Protein AF-A0A2X3H7P5-F1 (afdb_monomer)

Sequence (54 aa):
MISEEEMKQVLMSRRTLAEKADTLITKANANGGEDNITVLLLERDKMRRGGRAS

InterPro domains:
  IPR036457 PPM-type phosphatase-like domain superfamily [G3DSA:3.60.40.10] (1-46)
  IPR036457 PPM-type phosphatase-like domain superfamily [SSF81606] (1-42)

Solvent-accessible 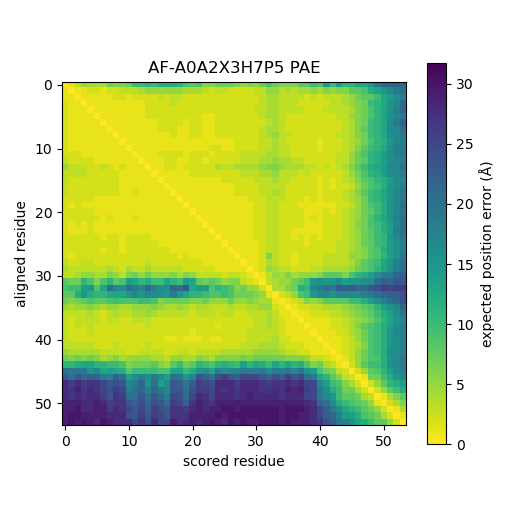surface area (backbone atoms only — not comparable to full-atom values): 3690 Å² total; per-residue (Å²): 85,72,53,72,66,60,50,48,56,49,71,72,40,96,63,54,72,66,59,38,50,53,51,51,52,52,48,27,45,74,45,70,50,86,65,92,85,84,87,89,88,85,82,82,81,77,73,68,96,74,82,88,80,136

Structure (mmCIF, N/CA/C/O backbone):
data_AF-A0A2X3H7P5-F1
#
_entry.id   AF-A0A2X3H7P5-F1
#
loop_
_atom_site.group_PDB
_atom_site.id
_atom_site.type_symbol
_atom_site.label_atom_id
_atom_site.label_alt_id
_atom_site.label_comp_id
_atom_site.l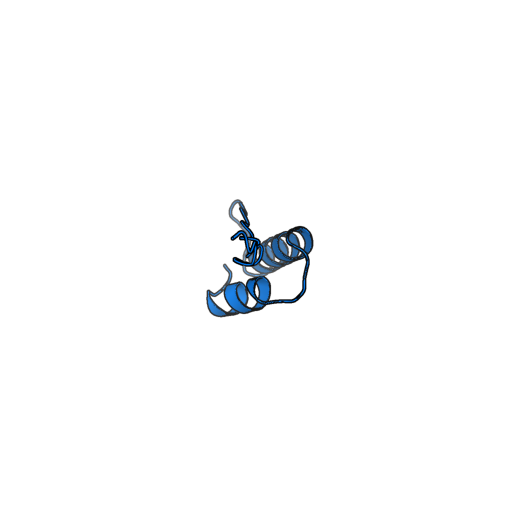abel_asym_id
_atom_site.label_entity_id
_atom_site.label_seq_id
_atom_site.pdbx_PDB_ins_code
_atom_site.Cartn_x
_atom_site.Cartn_y
_atom_site.Cartn_z
_atom_site.occupancy
_atom_site.B_iso_or_equiv
_atom_site.auth_seq_id
_atom_site.auth_comp_id
_atom_site.auth_asym_id
_atom_site.auth_atom_id
_atom_site.pdbx_PDB_model_num
ATOM 1 N N . MET A 1 1 ? -7.176 5.531 9.267 1.00 79.62 1 MET A N 1
ATOM 2 C CA . MET A 1 1 ? -5.745 5.886 9.066 1.00 79.62 1 MET A CA 1
ATOM 3 C C . MET A 1 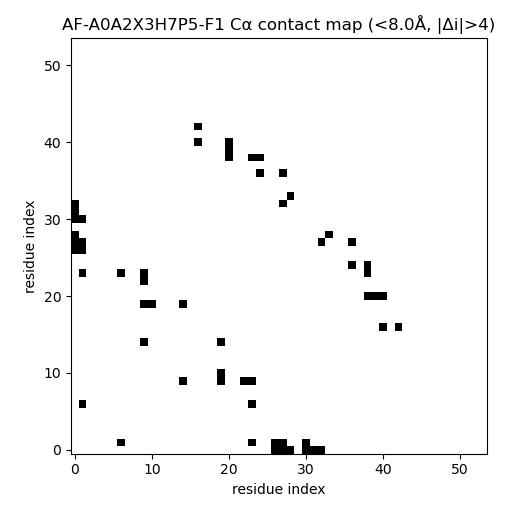1 ? -4.830 4.700 9.390 1.00 79.62 1 MET A C 1
ATOM 5 O O . MET A 1 1 ? -5.109 3.979 10.338 1.00 79.62 1 MET A O 1
ATOM 9 N N . ILE A 1 2 ? -3.767 4.467 8.612 1.00 89.88 2 ILE A N 1
ATOM 10 C CA . ILE A 1 2 ? -2.782 3.382 8.828 1.00 89.88 2 ILE A CA 1
ATOM 11 C C . ILE A 1 2 ? -1.534 3.952 9.502 1.00 89.88 2 ILE A C 1
ATOM 13 O O . ILE A 1 2 ? -1.103 5.047 9.142 1.00 89.88 2 ILE A O 1
ATOM 17 N N . SER A 1 3 ? -0.938 3.216 10.441 1.00 93.56 3 SER A N 1
ATOM 18 C CA . SER A 1 3 ? 0.338 3.612 11.052 1.00 93.56 3 SER A CA 1
ATOM 19 C C . SER A 1 3 ? 1.534 3.395 10.113 1.00 93.56 3 SER A C 1
ATOM 21 O O . SER A 1 3 ? 1.530 2.497 9.269 1.00 93.56 3 SER A O 1
ATOM 23 N N . GLU A 1 4 ? 2.608 4.171 10.276 1.00 95.56 4 GLU A N 1
ATOM 24 C CA . GLU A 1 4 ? 3.832 3.982 9.478 1.00 95.56 4 GLU A CA 1
ATOM 25 C C . GLU A 1 4 ? 4.404 2.565 9.594 1.00 95.56 4 GLU A C 1
ATOM 27 O O . GLU A 1 4 ? 4.876 2.001 8.607 1.00 95.56 4 GLU A O 1
ATOM 32 N N . GLU A 1 5 ? 4.337 1.968 10.783 1.00 96.75 5 GLU A N 1
ATOM 33 C CA . GLU A 1 5 ? 4.837 0.614 11.013 1.00 96.75 5 GLU A CA 1
ATOM 34 C C . GLU A 1 5 ? 4.027 -0.424 10.238 1.00 96.75 5 GLU A C 1
ATOM 36 O O . 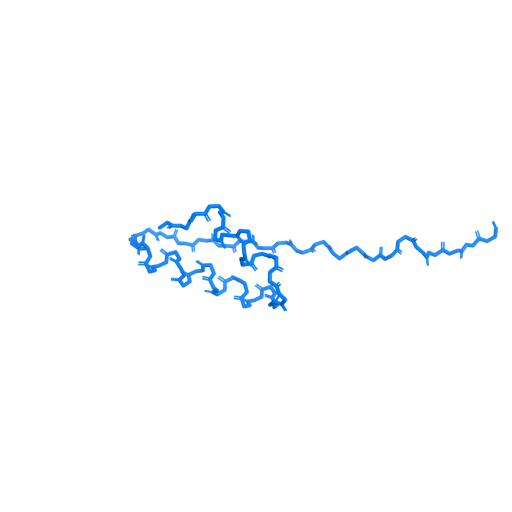GLU A 1 5 ? 4.602 -1.262 9.545 1.00 96.75 5 GLU A O 1
ATOM 41 N N . GLU A 1 6 ? 2.697 -0.334 10.246 1.00 95.06 6 GLU A N 1
ATOM 42 C CA . GLU A 1 6 ? 1.863 -1.203 9.414 1.00 95.06 6 GLU A CA 1
ATOM 43 C C . GLU A 1 6 ? 2.127 -1.002 7.921 1.00 95.06 6 GLU A C 1
ATOM 45 O O . GLU A 1 6 ? 2.185 -1.980 7.170 1.00 95.06 6 GLU A O 1
ATOM 50 N N . MET A 1 7 ? 2.330 0.244 7.484 1.00 96.06 7 MET A N 1
ATOM 51 C CA . MET A 1 7 ? 2.677 0.544 6.096 1.00 96.06 7 MET A CA 1
ATOM 52 C C . MET A 1 7 ? 4.010 -0.113 5.712 1.00 96.06 7 MET A C 1
ATOM 54 O O . MET A 1 7 ? 4.083 -0.785 4.682 1.00 96.06 7 MET A O 1
ATOM 58 N N . LYS A 1 8 ? 5.039 -0.018 6.566 1.00 96.94 8 LYS A N 1
ATOM 59 C CA . LYS A 1 8 ? 6.330 -0.701 6.371 1.00 96.94 8 LYS A CA 1
ATOM 60 C C . LYS A 1 8 ? 6.160 -2.216 6.277 1.00 96.94 8 LYS A C 1
ATOM 62 O O . LYS A 1 8 ? 6.727 -2.821 5.368 1.00 96.94 8 LYS A O 1
ATOM 67 N N . GLN A 1 9 ? 5.354 -2.829 7.147 1.00 97.12 9 GLN A N 1
ATOM 68 C CA . GLN A 1 9 ? 5.095 -4.275 7.096 1.00 97.12 9 GLN A CA 1
ATOM 69 C C . GLN A 1 9 ? 4.459 -4.702 5.764 1.00 97.12 9 GLN A C 1
ATOM 71 O O . GLN A 1 9 ? 4.829 -5.733 5.196 1.00 97.12 9 G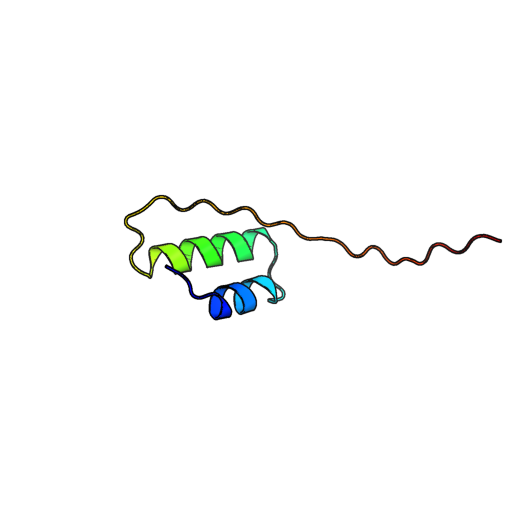LN A O 1
ATOM 76 N N . VAL A 1 10 ? 3.533 -3.905 5.221 1.00 96.81 10 VAL A N 1
ATOM 77 C CA . VAL A 1 10 ? 2.937 -4.177 3.904 1.00 96.81 10 VAL A CA 1
ATOM 78 C C . VAL A 1 10 ? 3.972 -4.004 2.789 1.00 96.81 10 VAL A C 1
ATOM 80 O O . VAL A 1 10 ? 4.130 -4.910 1.965 1.00 96.81 10 VAL A O 1
ATOM 83 N N . LEU A 1 11 ? 4.728 -2.902 2.784 1.00 96.00 11 LEU A N 1
ATOM 84 C CA . LEU A 1 11 ? 5.725 -2.602 1.749 1.00 96.00 11 LEU A CA 1
ATOM 85 C C . LEU A 1 11 ? 6.865 -3.632 1.696 1.00 96.00 11 LEU A C 1
ATOM 87 O O . LEU A 1 11 ? 7.290 -4.006 0.601 1.00 96.00 11 LEU A O 1
ATOM 91 N N . MET A 1 12 ? 7.313 -4.129 2.854 1.00 95.56 12 MET A N 1
ATOM 92 C CA . MET A 1 12 ? 8.387 -5.128 2.979 1.00 95.56 12 MET A CA 1
ATOM 93 C C . MET A 1 12 ? 7.913 -6.574 2.769 1.00 95.56 12 MET A C 1
ATOM 95 O O . MET A 1 12 ? 8.727 -7.497 2.730 1.00 95.56 12 MET A O 1
ATOM 99 N N . SER A 1 13 ? 6.605 -6.801 2.626 1.00 96.62 13 SER A N 1
ATOM 100 C CA . SER A 1 13 ? 6.077 -8.140 2.370 1.00 96.62 13 SER A CA 1
ATOM 101 C C . SER A 1 13 ? 6.422 -8.639 0.961 1.00 96.62 13 SER A C 1
ATOM 103 O O . SER A 1 13 ? 6.623 -7.856 0.030 1.00 96.62 13 SER A O 1
ATOM 105 N N . ARG A 1 14 ? 6.429 -9.967 0.784 1.00 95.44 14 ARG A N 1
ATOM 106 C CA . ARG A 1 14 ? 6.654 -10.644 -0.511 1.00 95.44 14 ARG A CA 1
ATOM 107 C C . ARG A 1 14 ? 5.464 -10.552 -1.484 1.00 95.44 14 ARG A C 1
ATOM 109 O O . ARG A 1 14 ? 5.442 -11.264 -2.480 1.00 95.44 14 ARG A O 1
ATOM 116 N N . ARG A 1 15 ? 4.474 -9.714 -1.174 1.00 95.94 15 ARG A N 1
ATOM 117 C CA . ARG A 1 15 ? 3.305 -9.452 -2.017 1.00 95.94 15 ARG A CA 1
ATOM 118 C C . ARG A 1 15 ? 3.706 -8.695 -3.280 1.00 95.94 15 ARG A C 1
ATOM 120 O O . ARG A 1 15 ? 4.669 -7.922 -3.270 1.00 95.94 15 ARG A O 1
ATOM 127 N N . THR A 1 16 ? 2.925 -8.865 -4.333 1.00 96.56 16 THR A N 1
ATOM 128 C CA . THR A 1 16 ? 2.986 -8.022 -5.529 1.00 96.56 16 THR A CA 1
ATOM 129 C C . THR A 1 16 ? 2.610 -6.572 -5.199 1.00 96.56 16 THR A C 1
ATOM 131 O O . THR A 1 16 ? 2.006 -6.289 -4.161 1.00 96.56 16 THR A O 1
ATOM 134 N N . LEU A 1 17 ? 2.942 -5.629 -6.086 1.00 96.81 17 LEU A N 1
ATOM 135 C CA . LEU A 1 17 ? 2.526 -4.230 -5.929 1.00 96.81 17 LEU A CA 1
ATOM 136 C C . LEU A 1 17 ? 1.001 -4.071 -5.844 1.00 96.81 17 LEU A C 1
ATOM 138 O O . LEU A 1 17 ? 0.527 -3.297 -5.017 1.00 96.81 17 LEU A O 1
ATOM 142 N N . ALA A 1 18 ? 0.245 -4.823 -6.649 1.00 96.75 18 ALA A N 1
ATOM 143 C CA . ALA A 1 18 ? -1.217 -4.781 -6.636 1.00 96.75 18 ALA A CA 1
ATOM 144 C C . ALA A 1 18 ? -1.777 -5.227 -5.275 1.00 96.75 18 ALA A C 1
ATOM 146 O O . ALA A 1 18 ? -2.501 -4.480 -4.625 1.00 96.75 18 ALA A O 1
ATOM 147 N N . GLU A 1 19 ? -1.330 -6.379 -4.770 1.00 98.00 19 GLU A N 1
ATOM 148 C CA . GLU A 1 19 ? -1.750 -6.884 -3.456 1.00 98.00 19 GLU A CA 1
ATOM 149 C C . GLU A 1 19 ? -1.358 -5.938 -2.309 1.00 98.00 19 GLU A C 1
ATOM 151 O O . GLU A 1 19 ? -2.080 -5.819 -1.314 1.00 98.00 19 GLU A O 1
ATOM 156 N N . LYS A 1 20 ? -0.209 -5.255 -2.417 1.00 97.88 20 LYS A N 1
ATOM 157 C CA . LYS A 1 20 ? 0.197 -4.219 -1.454 1.00 97.88 20 LYS A CA 1
ATOM 158 C C . LYS A 1 20 ? -0.766 -3.036 -1.487 1.00 97.88 20 LYS A C 1
ATOM 160 O O . LYS A 1 20 ? -1.174 -2.584 -0.419 1.00 97.88 20 LYS A O 1
ATOM 165 N N . ALA A 1 21 ? -1.145 -2.562 -2.674 1.00 97.06 21 ALA A N 1
ATOM 166 C CA . ALA A 1 21 ? -2.103 -1.471 -2.824 1.00 97.06 21 ALA A CA 1
ATOM 167 C C . ALA A 1 21 ? -3.469 -1.844 -2.229 1.00 97.06 21 ALA A C 1
ATOM 169 O O . ALA A 1 21 ? -3.976 -1.109 -1.381 1.00 97.06 21 ALA A O 1
ATOM 170 N N . ASP A 1 22 ? -3.997 -3.025 -2.560 1.00 96.75 22 ASP A N 1
ATOM 171 C CA . ASP A 1 22 ? -5.273 -3.519 -2.026 1.00 96.75 22 ASP A CA 1
ATOM 172 C C . ASP A 1 22 ? -5.244 -3.643 -0.499 1.00 96.75 22 ASP A C 1
ATOM 174 O O . ASP A 1 22 ? -6.187 -3.250 0.194 1.00 96.75 22 ASP A O 1
ATOM 178 N N . THR A 1 23 ? -4.129 -4.135 0.054 1.00 96.50 23 THR A N 1
ATOM 179 C CA . THR A 1 23 ? -3.948 -4.254 1.508 1.00 96.50 23 THR A CA 1
ATOM 180 C C . THR A 1 23 ? -3.959 -2.881 2.187 1.00 96.50 23 THR A C 1
ATOM 182 O O . THR A 1 23 ? -4.571 -2.726 3.246 1.00 96.50 23 THR A O 1
ATOM 185 N N . LEU A 1 24 ? -3.300 -1.880 1.592 1.00 95.31 24 LEU A N 1
ATOM 186 C CA . LEU A 1 24 ? -3.279 -0.509 2.112 1.00 95.31 24 LEU A CA 1
ATOM 187 C C . LEU A 1 24 ? -4.661 0.146 2.020 1.00 95.31 24 LEU A C 1
ATOM 189 O O . LEU A 1 24 ? -5.103 0.763 2.981 1.00 95.31 24 LEU A O 1
ATOM 193 N N . ILE A 1 25 ? -5.388 -0.032 0.920 1.00 94.12 25 ILE A N 1
ATOM 194 C CA . ILE A 1 25 ? -6.750 0.503 0.788 1.00 94.12 25 ILE A CA 1
ATOM 195 C C . ILE A 1 25 ? -7.679 -0.147 1.821 1.00 94.12 25 ILE A C 1
ATOM 197 O O . ILE A 1 25 ? -8.395 0.545 2.544 1.00 94.12 25 ILE A O 1
ATOM 201 N N . THR A 1 26 ? -7.622 -1.473 1.955 1.00 93.81 26 THR A N 1
ATOM 202 C CA . THR A 1 26 ? -8.461 -2.232 2.896 1.00 93.81 26 THR A CA 1
ATOM 203 C C . THR A 1 26 ? -8.221 -1.801 4.341 1.00 93.81 26 THR A C 1
ATOM 205 O O . THR A 1 26 ? -9.169 -1.518 5.074 1.00 93.81 26 THR A O 1
ATOM 208 N N . LYS A 1 27 ? -6.954 -1.695 4.758 1.00 93.31 27 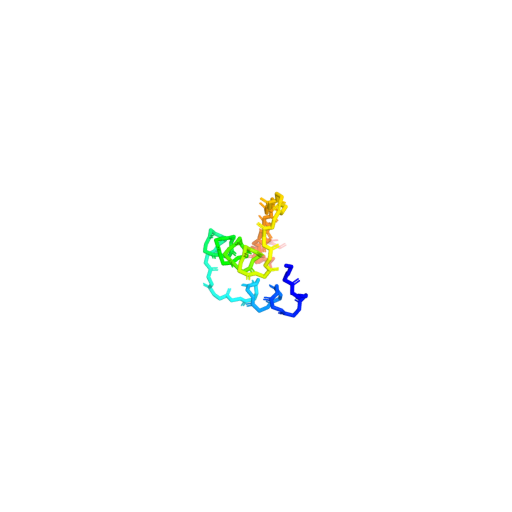LYS A N 1
ATOM 209 C CA . LYS A 1 27 ? -6.599 -1.243 6.112 1.00 93.31 27 LYS A CA 1
ATOM 210 C C . LYS A 1 27 ? -6.995 0.214 6.366 1.00 93.31 27 LYS A C 1
ATOM 212 O O . LYS A 1 27 ? -7.424 0.542 7.469 1.00 93.31 27 LYS A O 1
ATOM 217 N N . ALA A 1 28 ? -6.860 1.089 5.369 1.00 91.75 28 ALA A N 1
ATOM 218 C CA . ALA A 1 28 ? -7.209 2.498 5.508 1.00 91.75 28 ALA A CA 1
ATOM 219 C C . ALA A 1 28 ? -8.718 2.666 5.710 1.00 91.75 28 ALA A C 1
ATOM 221 O O . ALA A 1 28 ? -9.113 3.384 6.629 1.00 91.75 28 ALA A O 1
ATOM 222 N N . ASN A 1 29 ? -9.520 1.924 4.938 1.00 90.81 29 ASN A N 1
ATOM 223 C CA . ASN A 1 29 ? -10.973 1.855 5.089 1.00 90.81 29 ASN A CA 1
ATOM 224 C C . ASN A 1 29 ? -11.399 1.307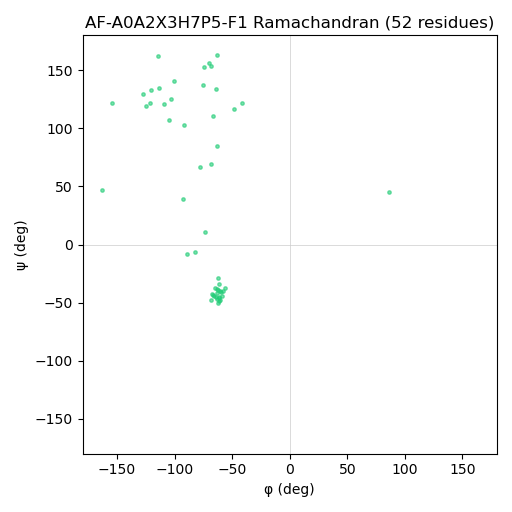 6.458 1.00 90.81 29 ASN A C 1
ATOM 226 O O . ASN A 1 29 ? -12.244 1.903 7.123 1.00 90.81 29 ASN A O 1
ATOM 230 N N . ALA A 1 30 ? -10.780 0.211 6.914 1.00 90.31 30 ALA A N 1
ATOM 231 C CA . ALA A 1 30 ? -11.099 -0.406 8.205 1.00 90.31 30 ALA A CA 1
ATOM 232 C C . ALA A 1 30 ? -10.833 0.523 9.405 1.00 90.31 30 ALA A C 1
ATOM 234 O O . ALA A 1 30 ? -11.524 0.444 10.416 1.00 90.31 30 ALA A O 1
ATOM 235 N N . ASN A 1 31 ? -9.868 1.439 9.280 1.00 85.19 31 ASN A N 1
ATOM 236 C CA . ASN A 1 31 ? -9.492 2.383 10.332 1.00 85.19 31 ASN A CA 1
ATOM 237 C C . ASN A 1 31 ? -10.236 3.732 10.216 1.00 85.19 31 ASN A C 1
ATOM 239 O O . ASN A 1 31 ? -9.616 4.782 10.417 1.00 85.19 31 ASN A O 1
ATOM 243 N N . GLY A 1 32 ? -11.527 3.709 9.865 1.00 73.44 32 GLY A N 1
ATOM 244 C CA . GLY A 1 32 ? -12.394 4.896 9.796 1.00 73.44 32 GLY A CA 1
ATOM 245 C C . GLY A 1 32 ? -12.335 5.642 8.461 1.00 73.44 32 GLY A C 1
ATOM 246 O O . GLY A 1 32 ? -12.176 6.859 8.455 1.00 73.44 32 GLY A O 1
ATOM 247 N N . GLY A 1 33 ? -12.393 4.915 7.338 1.00 64.56 33 GLY A N 1
ATOM 248 C CA . GLY A 1 33 ? -12.333 5.461 5.976 1.00 64.56 33 GLY A CA 1
ATOM 249 C C . GLY A 1 33 ? -13.549 6.296 5.572 1.00 64.56 33 GLY A C 1
ATOM 250 O O . GLY A 1 33 ? -14.328 5.875 4.725 1.00 64.56 33 GLY A O 1
ATOM 251 N N . GLU A 1 34 ? -13.703 7.472 6.171 1.00 72.56 34 GLU A N 1
ATOM 252 C CA . GLU A 1 34 ? -14.711 8.468 5.779 1.00 72.56 34 GLU A CA 1
ATOM 253 C C . GLU A 1 34 ? -14.197 9.450 4.708 1.00 72.56 34 GLU A C 1
ATOM 255 O O . GLU A 1 34 ? -14.980 10.213 4.150 1.00 72.56 34 GLU A O 1
ATOM 260 N N . ASP A 1 35 ? -12.897 9.414 4.393 1.00 84.06 35 ASP A N 1
ATOM 261 C CA . ASP A 1 35 ? -12.243 10.282 3.405 1.00 84.06 35 ASP A CA 1
ATOM 262 C C . ASP A 1 35 ? -11.716 9.481 2.199 1.00 84.06 35 ASP A C 1
ATOM 264 O O . ASP A 1 35 ? -11.544 8.259 2.256 1.00 84.06 35 ASP A O 1
ATOM 268 N N . ASN A 1 36 ? -11.436 10.170 1.093 1.00 89.62 36 ASN A N 1
ATOM 269 C CA . ASN A 1 36 ? -10.923 9.572 -0.135 1.00 89.62 36 ASN A CA 1
ATOM 270 C C . ASN A 1 36 ? -9.531 8.959 0.078 1.00 89.62 36 ASN A C 1
ATOM 272 O O . ASN A 1 36 ? -8.615 9.591 0.604 1.00 89.62 36 ASN A O 1
ATOM 276 N N . ILE A 1 37 ? -9.336 7.740 -0.425 1.00 90.38 37 ILE A N 1
ATOM 277 C CA . ILE A 1 37 ? -8.057 7.025 -0.350 1.00 90.38 37 ILE A CA 1
ATOM 278 C C . ILE A 1 37 ? -7.434 6.972 -1.744 1.00 90.38 37 ILE A C 1
ATOM 280 O O . ILE A 1 37 ? -8.011 6.408 -2.670 1.00 90.38 37 ILE A O 1
ATOM 284 N N . THR A 1 38 ? -6.227 7.521 -1.888 1.00 92.12 38 THR A N 1
ATOM 285 C CA . THR A 1 38 ? -5.405 7.402 -3.105 1.00 92.12 38 THR A CA 1
ATOM 286 C C . THR A 1 38 ? -4.073 6.741 -2.755 1.00 92.12 38 THR A C 1
ATOM 288 O O . THR A 1 38 ? -3.428 7.132 -1.785 1.00 92.12 38 THR A O 1
ATOM 291 N N . VAL A 1 39 ? -3.643 5.748 -3.541 1.00 93.50 39 VAL A N 1
ATOM 292 C CA . VAL A 1 39 ? -2.383 5.014 -3.334 1.00 93.50 39 VAL A CA 1
ATOM 293 C C . VAL A 1 39 ? -1.558 5.017 -4.621 1.00 93.50 39 VAL A C 1
ATOM 295 O O . VAL A 1 39 ? -2.053 4.643 -5.680 1.00 93.50 39 VAL A O 1
ATOM 298 N N . LEU A 1 40 ? -0.281 5.392 -4.515 1.00 95.50 40 LEU A N 1
ATOM 299 C CA . LEU A 1 40 ? 0.728 5.254 -5.567 1.00 95.50 40 LEU A CA 1
ATOM 300 C C . LEU A 1 40 ? 1.914 4.473 -4.998 1.00 95.50 40 LEU A C 1
ATOM 302 O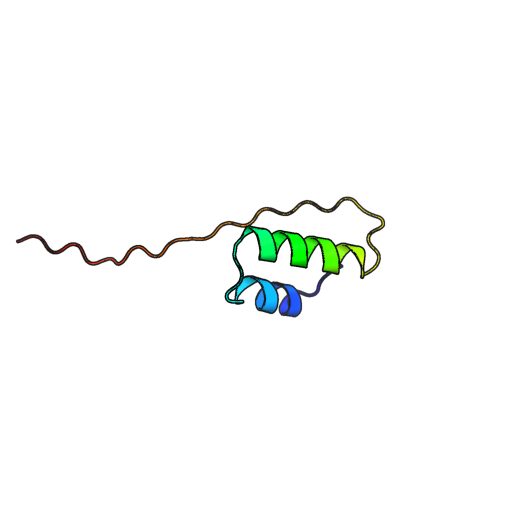 O . LEU A 1 40 ? 2.546 4.919 -4.041 1.00 95.50 40 LEU A O 1
ATOM 306 N N . LEU A 1 41 ? 2.222 3.317 -5.585 1.00 96.06 41 LEU A N 1
ATOM 307 C CA . LEU A 1 41 ? 3.367 2.497 -5.193 1.00 96.06 41 LEU A CA 1
ATOM 308 C C . LEU A 1 41 ? 4.405 2.461 -6.312 1.00 96.06 41 LEU A C 1
ATOM 310 O O . LEU A 1 41 ? 4.075 2.255 -7.477 1.00 96.06 41 LEU A O 1
ATOM 314 N N . LEU A 1 42 ? 5.668 2.634 -5.932 1.00 94.19 42 LEU A N 1
ATOM 315 C CA . LEU A 1 42 ? 6.820 2.582 -6.825 1.00 94.19 42 LEU A CA 1
ATOM 316 C C . LEU A 1 42 ? 7.767 1.494 -6.322 1.00 94.19 42 LEU A C 1
ATOM 318 O O . LEU A 1 42 ? 8.241 1.554 -5.187 1.00 94.19 42 LEU A O 1
ATOM 322 N N . GLU A 1 43 ? 8.064 0.514 -7.169 1.00 91.31 43 GLU A N 1
ATOM 323 C CA . GLU A 1 43 ? 9.103 -0.477 -6.904 1.00 91.31 43 GLU A CA 1
ATOM 324 C C . GLU A 1 43 ? 10.343 -0.139 -7.722 1.00 91.31 43 GLU A C 1
ATOM 326 O O . GLU A 1 43 ? 10.292 0.013 -8.942 1.00 91.31 43 GLU A O 1
ATOM 331 N N . ARG A 1 44 ? 11.480 -0.003 -7.037 1.00 87.88 44 ARG A N 1
ATOM 332 C CA . ARG A 1 44 ? 12.769 0.151 -7.702 1.00 87.88 44 ARG A CA 1
ATOM 333 C C . ARG A 1 44 ? 13.376 -1.224 -7.881 1.00 87.88 44 ARG A C 1
ATOM 335 O O . ARG A 1 44 ? 13.971 -1.756 -6.942 1.00 87.88 44 ARG A O 1
ATOM 342 N N . ASP A 1 45 ? 13.293 -1.745 -9.096 1.00 81.25 45 ASP A N 1
ATOM 343 C CA . ASP A 1 45 ? 14.021 -2.954 -9.432 1.00 81.25 45 ASP A CA 1
ATOM 344 C C . ASP A 1 45 ? 15.523 -2.642 -9.392 1.00 81.25 45 ASP A C 1
ATOM 346 O O . ASP A 1 45 ? 16.059 -1.857 -10.184 1.00 81.25 45 ASP A O 1
ATOM 350 N N . LYS A 1 46 ? 16.224 -3.193 -8.398 1.00 71.31 46 LYS A N 1
ATOM 351 C CA . LYS A 1 46 ? 17.685 -3.128 -8.347 1.00 71.31 46 LYS A CA 1
ATOM 352 C C . LYS A 1 46 ? 18.216 -4.175 -9.321 1.00 71.31 46 LYS A C 1
ATOM 354 O O . LYS A 1 46 ? 18.853 -5.140 -8.904 1.00 71.31 46 LYS A O 1
ATOM 359 N N . MET A 1 47 ? 17.983 -3.968 -10.618 1.00 61.34 47 MET A N 1
ATOM 360 C CA . MET A 1 47 ? 18.732 -4.656 -11.664 1.00 61.34 47 MET A CA 1
ATOM 361 C C . MET A 1 47 ? 20.217 -4.534 -11.309 1.00 61.34 47 MET A C 1
ATOM 363 O O . MET A 1 47 ? 20.757 -3.434 -11.142 1.00 61.34 47 MET A O 1
ATOM 367 N N . ARG A 1 48 ? 20.829 -5.698 -11.069 1.00 60.06 48 ARG A N 1
ATOM 368 C CA . ARG A 1 48 ? 22.214 -5.887 -10.631 1.00 60.06 48 ARG A CA 1
ATOM 369 C C . ARG A 1 48 ? 23.126 -4.928 -11.399 1.00 60.06 48 ARG A C 1
ATOM 371 O O . ARG A 1 48 ? 23.237 -5.042 -12.617 1.00 60.06 48 ARG A O 1
ATOM 378 N N . ARG A 1 49 ? 23.862 -4.052 -10.700 1.00 58.00 49 ARG A N 1
ATOM 379 C CA . ARG A 1 49 ? 25.113 -3.488 -11.242 1.00 58.00 49 ARG A CA 1
ATOM 380 C C . ARG A 1 49 ? 26.079 -4.657 -11.433 1.00 58.00 49 ARG A C 1
ATOM 382 O O . ARG A 1 49 ? 26.829 -5.015 -10.536 1.00 58.00 49 ARG A O 1
ATOM 389 N N . GLY A 1 50 ? 25.951 -5.317 -12.572 1.00 61.09 50 GLY A N 1
ATOM 390 C CA . GLY A 1 50 ? 26.615 -6.562 -12.918 1.00 61.09 50 GLY A CA 1
ATOM 391 C C . GLY A 1 50 ? 26.565 -6.788 -14.422 1.00 61.09 50 GLY A C 1
ATOM 392 O O . GLY A 1 50 ? 26.214 -7.876 -14.856 1.00 61.09 50 GLY A O 1
ATOM 393 N N . GLY A 1 51 ? 26.889 -5.752 -15.199 1.00 52.72 51 GLY A N 1
ATOM 394 C CA . GLY A 1 51 ? 27.372 -5.888 -16.569 1.00 52.72 51 GLY A CA 1
ATOM 395 C C . GLY A 1 51 ? 28.878 -5.629 -16.562 1.00 52.72 51 GLY A C 1
ATOM 396 O O . GLY A 1 51 ? 29.304 -4.501 -16.337 1.00 52.72 51 GLY A O 1
ATOM 397 N N . ARG A 1 52 ? 29.672 -6.689 -16.721 1.00 67.00 52 ARG A N 1
ATOM 398 C CA . ARG A 1 52 ? 31.119 -6.651 -16.995 1.00 67.00 52 ARG A CA 1
ATOM 399 C C . ARG A 1 52 ? 31.316 -6.258 -18.465 1.00 67.00 52 ARG A C 1
ATOM 401 O O . ARG A 1 52 ? 30.649 -6.853 -19.305 1.00 67.00 52 ARG A O 1
ATOM 408 N N . ALA A 1 53 ? 32.263 -5.374 -18.779 1.00 52.31 53 ALA A N 1
ATOM 409 C CA . ALA A 1 53 ? 32.901 -5.321 -20.097 1.00 52.31 53 ALA A CA 1
ATOM 410 C C . ALA A 1 53 ? 34.305 -4.698 -19.982 1.00 52.31 53 ALA A C 1
ATOM 412 O O . ALA A 1 53 ? 34.417 -3.578 -19.492 1.00 52.31 53 ALA A O 1
ATOM 413 N N . SER A 1 54 ? 35.298 -5.491 -20.421 1.00 52.38 54 SER A 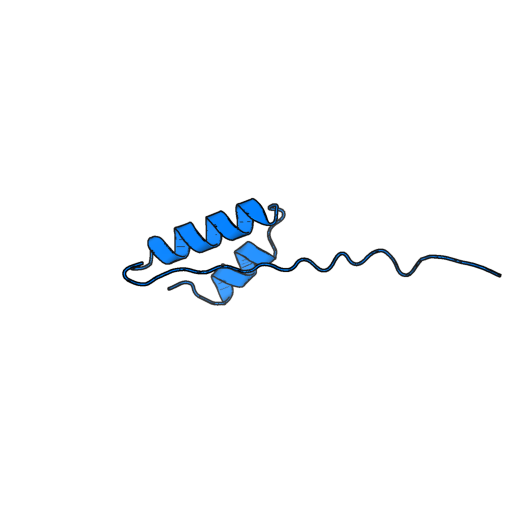N 1
ATOM 414 C CA . SER A 1 54 ? 36.724 -5.212 -20.708 1.00 52.38 54 SER A CA 1
ATOM 415 C C . SER A 1 54 ? 37.549 -4.472 -19.659 1.00 52.38 54 SER A C 1
ATOM 417 O O . SER A 1 54 ? 37.442 -3.230 -19.590 1.00 52.38 54 SER A O 1
#

Radius of gyration: 15.74 Å; Cα contacts (8 Å, |Δi|>4): 29; chains: 1; bounding box: 51×21×32 Å

Foldseek 3Di:
DDDPVVLVVLVPDPDDPVVSLVVVVVVCVVVPPPDDDDDDDDDDPPPDPDDDDD

Mean predicted aligned error: 7.3 Å

pLDDT: mean 86.49, std 13.97, range [52.31, 98.0]

Secondary structure (DSSP, 8-state):
---HHHHHHHHTSS--HHHHHHHHHHHHHHTT--S-------------S-----

Organism: NCBI:txid1671902